Protein AF-A0A8J2ZGI1-F1 (afdb_monomer_lite)

pLDDT: mean 71.14, std 15.74, range [38.31, 89.56]

Foldseek 3Di:
DDDPPQLPFDDPVNLVVVVVVVCVVAVQKDFDDTDSVGTDIDGPPPPDDPDPPPPPVPPDPDDDD

Sequence (65 aa):
MAKATAPSMPTPRQIQDAFEAVRALHPGARIVSVGPDGVKFDYADGTAAPGQATTTDKRAPIAWT

Secondary structure (DSSP, 8-state):
-----------HHHHHHHHHHHHHH-TTEEEEEEETTEEEEEESSS---TT--------------

Organism: NCBI:txid1775170

Radius of gyration: 16.75 Å; chains: 1; bounding box: 42×21×48 Å

Structure (mmCIF, N/CA/C/O backbone):
data_AF-A0A8J2ZGI1-F1
#
_entry.id   AF-A0A8J2ZGI1-F1
#
loop_
_atom_site.group_PDB
_atom_site.id
_atom_site.type_symbol
_atom_site.label_atom_id
_atom_site.label_alt_id
_atom_site.label_comp_id
_atom_site.label_asym_id
_atom_site.label_entity_id
_atom_site.label_seq_id
_atom_site.pdbx_PDB_ins_code
_atom_site.Cartn_x
_atom_site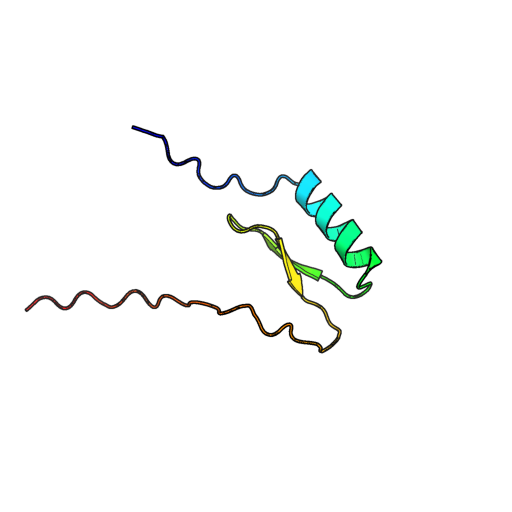.Cartn_y
_atom_site.Cartn_z
_atom_site.occupancy
_atom_site.B_iso_or_equiv
_atom_site.auth_seq_id
_atom_site.auth_comp_id
_atom_site.auth_asym_id
_atom_site.auth_atom_id
_atom_site.pdbx_PDB_model_num
ATOM 1 N N . MET A 1 1 ? 29.436 15.120 -11.534 1.00 38.31 1 MET A N 1
ATOM 2 C CA . MET A 1 1 ? 28.195 14.698 -12.223 1.00 38.31 1 MET A CA 1
ATOM 3 C C . MET A 1 1 ? 27.326 13.959 -11.214 1.00 38.31 1 MET A C 1
ATOM 5 O O . MET A 1 1 ? 27.872 13.182 -10.440 1.00 38.31 1 MET A O 1
ATOM 9 N N . ALA A 1 2 ? 26.033 14.288 -11.142 1.00 48.62 2 ALA A N 1
ATOM 10 C CA . ALA A 1 2 ? 25.106 13.814 -10.114 1.00 48.62 2 ALA A CA 1
ATOM 11 C C . ALA A 1 2 ? 24.978 12.283 -10.130 1.00 48.62 2 ALA A C 1
ATOM 13 O O . ALA A 1 2 ? 24.668 11.689 -11.161 1.00 48.62 2 ALA A O 1
ATOM 14 N N . LYS A 1 3 ? 25.223 11.648 -8.980 1.00 48.94 3 LYS A N 1
ATOM 15 C CA . LYS A 1 3 ? 24.861 10.249 -8.742 1.00 48.94 3 LYS A CA 1
ATOM 16 C C . LYS A 1 3 ? 23.340 10.206 -8.863 1.00 48.94 3 LYS A C 1
ATOM 18 O O . LYS A 1 3 ? 22.673 10.837 -8.050 1.00 48.94 3 LYS A O 1
ATOM 23 N N . ALA A 1 4 ? 22.804 9.543 -9.885 1.00 52.22 4 ALA A N 1
ATOM 24 C CA . ALA A 1 4 ? 21.382 9.247 -9.931 1.00 52.22 4 ALA A CA 1
ATOM 25 C C . ALA A 1 4 ? 21.066 8.463 -8.654 1.00 52.22 4 ALA A C 1
ATOM 27 O O . ALA A 1 4 ? 21.482 7.312 -8.505 1.00 52.22 4 ALA A O 1
ATOM 28 N N . THR A 1 5 ? 20.454 9.130 -7.678 1.00 53.84 5 THR A N 1
ATOM 29 C CA . THR A 1 5 ? 19.892 8.500 -6.493 1.00 53.84 5 THR A CA 1
ATOM 30 C C . THR A 1 5 ? 18.883 7.516 -7.046 1.00 53.84 5 THR A C 1
ATOM 32 O O . THR A 1 5 ? 17.841 7.932 -7.547 1.00 53.84 5 THR A O 1
ATOM 35 N N . ALA A 1 6 ? 19.226 6.224 -7.057 1.00 57.94 6 ALA A N 1
ATOM 36 C CA . ALA A 1 6 ? 18.236 5.188 -7.298 1.00 57.94 6 ALA A CA 1
ATOM 37 C C . ALA A 1 6 ? 17.022 5.565 -6.437 1.00 57.94 6 ALA A C 1
ATOM 39 O O . ALA A 1 6 ? 17.242 5.863 -5.256 1.00 57.94 6 ALA A O 1
ATOM 40 N N . PRO A 1 7 ? 15.807 5.681 -7.004 1.00 59.03 7 PRO A N 1
ATOM 41 C CA . PRO A 1 7 ? 14.632 6.013 -6.215 1.00 59.03 7 PRO A CA 1
ATOM 42 C C . PRO A 1 7 ? 14.591 5.012 -5.067 1.00 59.03 7 PRO A C 1
ATOM 44 O O . PRO A 1 7 ? 14.512 3.800 -5.278 1.00 59.03 7 PRO A O 1
ATOM 47 N N . SER A 1 8 ? 14.859 5.521 -3.865 1.00 67.94 8 SER A N 1
ATOM 48 C CA . SER A 1 8 ? 15.129 4.668 -2.721 1.00 67.94 8 SER A CA 1
ATOM 49 C C . SER A 1 8 ? 13.852 3.890 -2.474 1.00 67.94 8 SER A C 1
ATOM 51 O O . SER A 1 8 ? 12.797 4.503 -2.320 1.00 67.94 8 SER A O 1
ATOM 53 N N . MET A 1 9 ? 13.949 2.559 -2.489 1.00 78.56 9 MET A N 1
ATOM 54 C CA . MET A 1 9 ? 12.818 1.684 -2.196 1.00 78.56 9 MET A CA 1
ATOM 55 C C . MET A 1 9 ? 12.067 2.224 -0.972 1.00 78.56 9 MET A C 1
ATOM 57 O O . MET A 1 9 ? 12.730 2.593 0.009 1.00 78.56 9 MET A O 1
ATOM 61 N N . PRO A 1 10 ? 10.723 2.287 -1.014 1.00 79.38 10 PRO A N 1
ATOM 62 C CA . PRO A 1 10 ? 9.938 2.754 0.115 1.00 79.38 10 PRO A CA 1
ATOM 63 C C . PRO A 1 10 ? 10.346 2.001 1.375 1.00 79.38 10 PRO A C 1
ATOM 65 O O . PRO A 1 10 ? 10.464 0.773 1.377 1.00 79.38 10 PRO A O 1
ATOM 68 N N . THR A 1 11 ? 10.588 2.737 2.452 1.00 84.75 11 THR A N 1
ATOM 69 C CA . THR A 1 11 ? 10.899 2.114 3.739 1.00 84.75 11 THR A CA 1
ATOM 70 C C . THR A 1 11 ? 9.676 1.353 4.260 1.00 84.75 11 THR A C 1
ATOM 72 O O . THR A 1 11 ? 8.545 1.744 3.964 1.00 84.75 11 THR A O 1
ATOM 75 N N . PRO A 1 12 ? 9.858 0.314 5.096 1.00 85.94 12 PRO A N 1
ATOM 76 C CA . PRO A 1 12 ? 8.740 -0.425 5.690 1.00 85.94 12 PRO A CA 1
ATOM 77 C C . PRO A 1 12 ? 7.710 0.479 6.376 1.00 85.94 12 PRO A C 1
ATOM 79 O O . PRO A 1 12 ? 6.511 0.244 6.272 1.00 85.94 12 PRO A O 1
ATOM 82 N N . ARG A 1 13 ? 8.177 1.562 7.009 1.00 85.00 13 ARG A N 1
ATOM 83 C CA . ARG A 1 13 ? 7.314 2.564 7.639 1.00 85.00 13 ARG A CA 1
ATOM 84 C C . ARG A 1 13 ? 6.439 3.297 6.623 1.00 85.00 13 ARG A C 1
ATOM 86 O O . ARG A 1 13 ? 5.237 3.369 6.806 1.00 85.00 13 ARG A O 1
ATOM 93 N N . GLN A 1 14 ? 7.024 3.765 5.522 1.00 86.00 14 GLN A N 1
ATOM 94 C CA . GLN A 1 14 ? 6.273 4.445 4.461 1.00 86.00 14 GLN A CA 1
ATOM 95 C C . GLN A 1 14 ? 5.244 3.526 3.795 1.00 86.00 14 GLN A C 1
ATOM 97 O O . GLN A 1 14 ? 4.173 3.984 3.409 1.00 86.00 14 GLN A O 1
ATOM 102 N N . ILE A 1 15 ? 5.555 2.233 3.667 1.00 87.69 15 ILE A N 1
ATOM 103 C CA . ILE A 1 15 ? 4.618 1.240 3.128 1.00 87.69 15 ILE A CA 1
ATOM 104 C C . ILE A 1 15 ? 3.422 1.075 4.070 1.00 87.69 15 ILE A C 1
ATOM 106 O O . ILE A 1 15 ? 2.283 1.048 3.608 1.00 87.69 15 ILE A O 1
ATOM 110 N N . GLN A 1 16 ? 3.681 0.993 5.377 1.00 89.56 16 GLN A N 1
ATOM 111 C CA . GLN A 1 16 ? 2.644 0.868 6.397 1.00 89.56 16 GLN A CA 1
ATOM 112 C C . G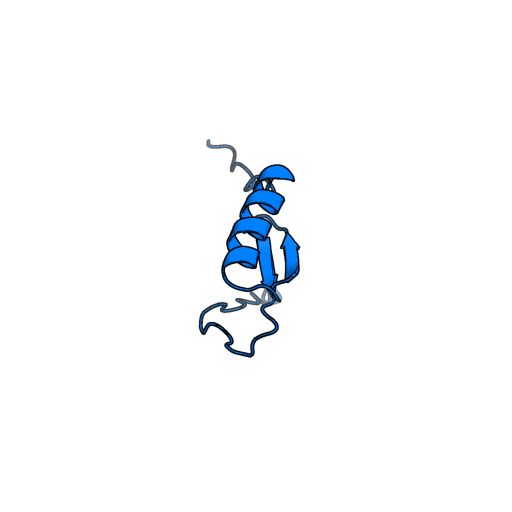LN A 1 16 ? 1.747 2.112 6.441 1.00 89.56 16 GLN A C 1
ATOM 114 O O . GLN A 1 16 ? 0.529 1.978 6.356 1.00 89.56 16 GLN A O 1
ATOM 119 N N . ASP A 1 17 ? 2.346 3.305 6.480 1.00 89.06 17 ASP A N 1
ATOM 120 C CA . ASP A 1 17 ? 1.619 4.580 6.492 1.00 89.06 17 ASP A CA 1
ATOM 121 C C . ASP A 1 17 ? 0.712 4.704 5.249 1.00 89.06 17 ASP A C 1
ATOM 123 O O . ASP A 1 17 ? -0.456 5.087 5.344 1.00 89.06 17 ASP A O 1
ATOM 127 N N . ALA A 1 18 ? 1.224 4.314 4.073 1.00 87.62 18 ALA A N 1
ATOM 128 C CA . ALA A 1 18 ? 0.447 4.294 2.837 1.00 87.62 18 ALA A CA 1
ATOM 129 C C . ALA A 1 18 ? -0.694 3.267 2.885 1.00 87.62 18 ALA A C 1
ATOM 131 O O . ALA A 1 18 ? -1.810 3.573 2.474 1.00 87.62 18 ALA A O 1
ATOM 132 N N . PHE A 1 19 ? -0.444 2.061 3.400 1.00 87.69 19 PHE A N 1
ATOM 133 C CA . PHE A 1 19 ? -1.473 1.029 3.525 1.00 87.69 19 PHE A CA 1
ATOM 134 C C . PHE A 1 19 ? -2.598 1.443 4.472 1.00 87.69 19 PHE A C 1
ATOM 136 O O . PHE A 1 19 ? -3.764 1.206 4.167 1.00 87.69 19 PHE A O 1
ATOM 143 N N . GLU A 1 20 ? -2.276 2.089 5.589 1.00 89.56 20 GLU A N 1
ATOM 144 C CA . GLU A 1 20 ? -3.277 2.581 6.537 1.00 89.56 20 GLU A CA 1
ATOM 145 C C . GLU A 1 20 ? -4.143 3.684 5.930 1.00 89.56 20 GLU A C 1
ATOM 147 O O . GLU A 1 20 ? -5.373 3.608 6.012 1.00 89.56 20 GLU A O 1
ATOM 152 N N . ALA A 1 21 ? -3.527 4.653 5.245 1.00 88.62 21 ALA A N 1
ATOM 153 C CA . ALA A 1 21 ? -4.254 5.705 4.537 1.00 88.62 21 ALA A CA 1
ATOM 154 C C . ALA A 1 21 ? -5.180 5.133 3.451 1.00 88.62 21 ALA A C 1
ATOM 156 O O . ALA A 1 21 ? -6.339 5.531 3.331 1.00 88.62 21 ALA A O 1
ATOM 157 N N . VAL A 1 22 ? -4.686 4.157 2.686 1.00 86.25 22 VAL A N 1
ATOM 158 C CA . VAL A 1 22 ? -5.448 3.501 1.621 1.00 86.25 22 VAL A CA 1
ATOM 159 C C . VAL A 1 22 ? -6.589 2.657 2.192 1.00 86.25 22 VAL A C 1
ATOM 161 O O . VAL A 1 22 ? -7.705 2.710 1.678 1.00 86.25 22 VAL A O 1
ATOM 164 N N . ARG A 1 23 ? -6.354 1.927 3.286 1.00 84.69 23 ARG A N 1
ATOM 165 C CA . ARG A 1 23 ? -7.364 1.097 3.953 1.00 84.69 23 ARG A CA 1
ATOM 166 C C . ARG A 1 23 ? -8.484 1.923 4.588 1.00 84.69 23 ARG A C 1
ATOM 168 O O . ARG A 1 23 ? -9.618 1.450 4.636 1.00 84.69 23 ARG A O 1
ATOM 175 N N . ALA A 1 24 ? -8.189 3.137 5.056 1.00 86.62 24 ALA A N 1
ATOM 176 C CA . ALA A 1 24 ? -9.200 4.054 5.584 1.00 86.62 24 ALA A CA 1
ATOM 177 C C . ALA A 1 24 ? -10.228 4.476 4.517 1.00 86.62 24 ALA A C 1
ATOM 179 O O . ALA A 1 24 ? -11.391 4.703 4.841 1.00 86.62 24 ALA A O 1
ATOM 180 N N . LEU A 1 25 ? -9.806 4.551 3.252 1.00 84.75 25 LEU A N 1
ATOM 181 C CA . LEU A 1 25 ? -10.662 4.898 2.114 1.00 84.75 25 LEU A CA 1
ATOM 182 C C . LEU A 1 25 ? -11.285 3.655 1.467 1.00 84.75 25 LEU A C 1
ATOM 184 O O . LEU A 1 25 ? -12.454 3.657 1.092 1.00 84.75 25 LEU A O 1
ATOM 188 N N . HIS A 1 26 ? -10.500 2.585 1.363 1.00 82.94 26 HIS A N 1
ATOM 189 C CA . HIS A 1 26 ? -10.864 1.339 0.707 1.00 82.94 26 HIS A CA 1
ATOM 190 C C . HIS A 1 26 ? -10.517 0.154 1.618 1.00 82.94 26 HIS A C 1
ATOM 192 O O . HIS A 1 26 ? -9.406 -0.380 1.552 1.00 82.94 26 HIS A O 1
ATOM 198 N N . PRO A 1 27 ? -11.468 -0.319 2.443 1.00 80.44 27 PRO A N 1
ATOM 199 C CA . PRO A 1 27 ? -11.225 -1.403 3.396 1.00 80.44 27 PRO A CA 1
ATOM 200 C C . PRO A 1 27 ? -10.762 -2.716 2.746 1.00 80.44 27 PRO A C 1
ATOM 202 O O . PRO A 1 27 ? -10.140 -3.542 3.412 1.00 80.44 27 PRO A O 1
ATOM 205 N N . GLY A 1 28 ? -11.068 -2.911 1.458 1.00 81.69 28 GLY A N 1
ATOM 206 C CA . GLY A 1 28 ? -10.686 -4.081 0.663 1.00 81.69 28 GLY A CA 1
ATOM 207 C C . GLY A 1 28 ? -9.359 -3.958 -0.094 1.00 81.69 28 GLY A C 1
ATOM 208 O O . GLY A 1 28 ? -9.013 -4.882 -0.830 1.00 81.69 28 GLY A O 1
ATOM 209 N N . ALA A 1 29 ? -8.628 -2.849 0.047 1.00 83.12 29 ALA A N 1
ATOM 210 C CA . ALA A 1 29 ? -7.385 -2.630 -0.683 1.00 83.12 29 ALA A CA 1
ATOM 211 C C . ALA A 1 29 ? -6.250 -3.556 -0.217 1.00 83.12 29 ALA A C 1
ATOM 213 O O . ALA A 1 29 ? -6.098 -3.838 0.976 1.00 83.12 29 ALA A O 1
ATOM 214 N N . ARG A 1 30 ? -5.418 -4.013 -1.157 1.00 86.06 30 ARG A N 1
ATOM 215 C CA . ARG A 1 30 ? -4.280 -4.915 -0.908 1.00 86.06 30 ARG A CA 1
ATOM 216 C C . ARG A 1 30 ? -3.042 -4.434 -1.640 1.00 86.06 30 ARG A C 1
ATOM 218 O O . ARG A 1 30 ? -3.145 -3.924 -2.744 1.00 86.06 30 ARG A O 1
ATOM 225 N N . ILE A 1 31 ? -1.861 -4.627 -1.063 1.00 86.25 31 ILE A N 1
ATOM 226 C CA . ILE A 1 31 ? -0.601 -4.308 -1.746 1.00 86.25 31 ILE A CA 1
ATOM 227 C C . ILE A 1 31 ? -0.275 -5.419 -2.747 1.00 86.25 31 ILE A C 1
ATOM 229 O O . ILE A 1 31 ? -0.190 -6.584 -2.365 1.00 86.25 31 ILE A O 1
ATOM 233 N N . VAL A 1 32 ? -0.045 -5.053 -4.007 1.00 86.81 32 VAL A N 1
ATOM 234 C CA . VAL A 1 32 ? 0.349 -5.987 -5.079 1.00 86.81 32 VAL A CA 1
ATOM 235 C C . VAL A 1 32 ? 1.854 -5.985 -5.291 1.00 86.81 32 VAL A C 1
ATOM 237 O O . VAL A 1 32 ? 2.457 -7.026 -5.536 1.00 86.81 32 VAL A O 1
ATOM 240 N N . SER A 1 33 ? 2.480 -4.811 -5.219 1.00 83.81 33 SER A N 1
ATOM 241 C CA . SER A 1 33 ? 3.916 -4.684 -5.457 1.00 83.81 33 SER A CA 1
ATOM 242 C C . SER A 1 33 ? 4.486 -3.441 -4.797 1.00 83.81 33 SER A C 1
ATOM 244 O O . SER A 1 33 ? 3.852 -2.386 -4.817 1.00 83.81 33 SER A O 1
ATOM 246 N N . VAL A 1 34 ? 5.717 -3.549 -4.307 1.00 86.44 34 VAL A N 1
ATOM 247 C CA . VAL A 1 34 ? 6.525 -2.420 -3.845 1.00 86.44 34 VAL A CA 1
ATOM 248 C C . VAL A 1 34 ? 7.739 -2.321 -4.754 1.00 86.44 34 VAL A C 1
ATOM 250 O O . VAL A 1 34 ? 8.427 -3.317 -4.974 1.00 86.44 34 VAL A O 1
ATOM 253 N N . GLY A 1 35 ? 7.990 -1.135 -5.293 1.00 83.44 35 GLY A N 1
ATOM 254 C CA . GLY A 1 35 ? 9.083 -0.908 -6.223 1.00 83.44 35 GLY A CA 1
ATOM 255 C C . GLY A 1 35 ? 9.660 0.501 -6.131 1.00 83.44 35 GLY A C 1
ATOM 256 O O . GLY A 1 35 ? 9.225 1.296 -5.295 1.00 83.44 35 GLY A O 1
ATOM 257 N N . PRO A 1 36 ? 10.616 0.824 -7.015 1.00 76.81 36 PRO A N 1
ATOM 258 C CA . PRO A 1 36 ? 11.200 2.161 -7.118 1.00 76.81 36 PRO A CA 1
ATOM 259 C C . PRO A 1 36 ? 10.152 3.259 -7.361 1.00 76.81 36 PRO A C 1
ATOM 261 O O . PRO A 1 36 ? 10.349 4.396 -6.950 1.00 76.81 36 PRO A O 1
ATOM 264 N N . ASP A 1 37 ? 9.020 2.907 -7.974 1.00 76.38 37 ASP A N 1
ATOM 265 C CA . ASP A 1 37 ? 7.909 3.825 -8.247 1.00 76.38 37 ASP A CA 1
ATOM 266 C C . ASP A 1 37 ? 6.952 4.011 -7.049 1.00 76.38 37 ASP A C 1
ATOM 268 O O . ASP A 1 37 ? 6.031 4.822 -7.119 1.00 76.38 37 ASP A O 1
ATOM 272 N N . GLY A 1 38 ? 7.126 3.254 -5.957 1.00 83.00 38 GLY A N 1
ATOM 273 C CA . GLY A 1 38 ? 6.256 3.284 -4.777 1.00 83.00 38 GLY A CA 1
ATOM 274 C C . GLY A 1 38 ? 5.500 1.976 -4.516 1.00 83.00 38 GLY A C 1
ATOM 275 O O . GLY A 1 38 ? 5.940 0.887 -4.890 1.00 83.00 38 GLY A O 1
ATOM 276 N N . VAL A 1 39 ? 4.360 2.082 -3.826 1.00 86.56 39 VAL A N 1
ATOM 277 C CA . VAL A 1 39 ? 3.500 0.947 -3.448 1.00 86.56 39 VAL A CA 1
ATOM 278 C C . VAL A 1 39 ? 2.283 0.906 -4.369 1.00 86.56 39 VAL A C 1
ATOM 280 O O . VAL A 1 39 ? 1.549 1.886 -4.472 1.00 86.56 39 VAL A O 1
ATOM 283 N N . LYS A 1 40 ? 2.057 -0.226 -5.039 1.00 86.00 40 LYS A N 1
ATOM 284 C CA . LYS A 1 40 ? 0.860 -0.461 -5.858 1.00 86.00 40 LYS A CA 1
ATOM 285 C C . LYS A 1 40 ? -0.186 -1.206 -5.046 1.00 86.00 40 LYS A C 1
ATOM 287 O O . LYS A 1 40 ? 0.125 -2.233 -4.439 1.00 86.00 40 LYS A O 1
ATOM 292 N N . PHE A 1 41 ? -1.416 -0.708 -5.101 1.00 88.12 41 PHE A N 1
ATOM 293 C CA . PHE A 1 41 ? -2.568 -1.288 -4.429 1.00 88.12 41 PHE A CA 1
ATOM 294 C C . PHE A 1 41 ? -3.569 -1.825 -5.451 1.00 88.12 41 PHE A C 1
ATOM 296 O O . PHE A 1 41 ? -3.825 -1.179 -6.466 1.00 88.12 41 PHE A O 1
ATOM 303 N N . ASP A 1 42 ? -4.112 -3.000 -5.165 1.00 85.56 42 ASP A N 1
ATOM 304 C CA . ASP A 1 42 ? -5.285 -3.564 -5.814 1.00 85.56 42 ASP A CA 1
ATOM 305 C C . ASP A 1 42 ? -6.504 -3.261 -4.955 1.00 85.56 42 ASP A C 1
ATOM 307 O O . ASP A 1 42 ? -6.483 -3.434 -3.732 1.00 85.56 42 ASP A O 1
ATOM 311 N N . TYR A 1 43 ? -7.553 -2.790 -5.608 1.00 83.81 43 TYR A N 1
ATOM 312 C CA . TYR A 1 43 ? -8.799 -2.388 -4.988 1.00 83.81 43 TYR A CA 1
ATOM 313 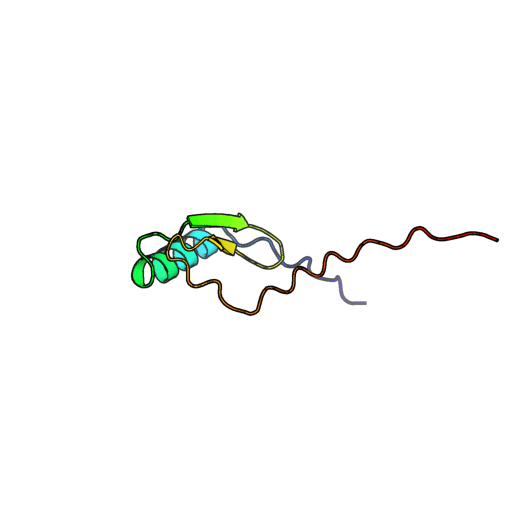C C . TYR A 1 43 ? -9.859 -3.359 -5.486 1.00 83.81 43 TYR A C 1
ATOM 315 O O . TYR A 1 43 ? -10.249 -3.315 -6.646 1.00 83.81 43 TYR A O 1
ATOM 323 N N . ALA A 1 44 ? -10.311 -4.256 -4.609 1.00 70.31 44 ALA A N 1
ATOM 324 C CA . ALA A 1 44 ? -11.292 -5.284 -4.964 1.00 70.31 44 ALA A CA 1
ATOM 325 C C . ALA A 1 44 ? -12.678 -4.716 -5.350 1.00 70.31 44 ALA A C 1
ATOM 327 O O . ALA A 1 44 ? -13.532 -5.456 -5.833 1.00 70.31 44 ALA A O 1
ATOM 328 N N . ASP A 1 45 ? -12.901 -3.414 -5.162 1.00 60.12 45 ASP A N 1
ATOM 329 C CA . ASP A 1 45 ? -14.035 -2.696 -5.730 1.00 60.12 45 ASP A CA 1
ATOM 330 C C . ASP A 1 45 ? -13.719 -2.361 -7.187 1.00 60.12 45 ASP A C 1
ATOM 332 O O . ASP A 1 45 ? -12.785 -1.612 -7.459 1.00 60.12 45 ASP A O 1
ATOM 336 N N . GLY A 1 46 ? -14.497 -2.921 -8.119 1.00 53.88 46 GLY A N 1
ATOM 337 C CA . GLY A 1 46 ? -14.299 -2.905 -9.577 1.00 53.88 46 GLY A CA 1
ATOM 338 C C . GLY A 1 46 ? -14.313 -1.539 -10.278 1.00 53.88 46 GLY A C 1
ATOM 339 O O . GLY A 1 46 ? -14.696 -1.447 -11.441 1.00 53.88 46 GLY A O 1
ATOM 340 N N . THR A 1 47 ? -13.882 -0.475 -9.611 1.00 51.28 47 THR A N 1
ATOM 341 C CA . THR A 1 47 ? -13.578 0.814 -10.221 1.00 51.28 47 THR A CA 1
ATOM 342 C C . THR A 1 47 ? -12.098 0.828 -10.583 1.00 51.28 47 THR A C 1
ATOM 344 O O . THR A 1 47 ? -11.254 1.354 -9.861 1.00 51.28 47 THR A O 1
ATOM 347 N N . ALA A 1 48 ? -11.774 0.215 -11.722 1.00 49.44 48 ALA A N 1
ATOM 348 C CA . ALA A 1 48 ? -10.489 0.418 -12.370 1.00 49.44 48 ALA A CA 1
ATOM 349 C C . ALA A 1 48 ? -10.284 1.926 -12.584 1.00 49.44 48 ALA A C 1
ATOM 351 O O . ALA A 1 48 ? -10.987 2.548 -13.381 1.00 49.44 48 ALA A O 1
ATOM 352 N N . ALA A 1 49 ? -9.340 2.528 -11.860 1.00 50.28 49 ALA A N 1
ATOM 353 C CA . ALA A 1 49 ? -8.929 3.897 -12.123 1.00 50.28 49 ALA A CA 1
ATOM 354 C C . ALA A 1 49 ? -8.339 3.966 -13.551 1.00 50.28 49 ALA A C 1
ATOM 356 O O . ALA A 1 49 ? -7.370 3.252 -13.841 1.00 50.28 49 ALA A O 1
ATOM 357 N N . PRO A 1 50 ? -8.889 4.790 -14.463 1.00 47.84 50 PRO A N 1
ATOM 358 C CA . PRO A 1 50 ? -8.373 4.912 -15.819 1.00 47.84 50 PRO A CA 1
ATOM 359 C C . PRO A 1 50 ? -7.084 5.735 -15.768 1.00 47.84 50 PRO A C 1
ATOM 361 O O . PRO A 1 50 ? -7.122 6.962 -15.756 1.00 47.84 50 PRO A O 1
ATOM 364 N N . GLY A 1 51 ? -5.92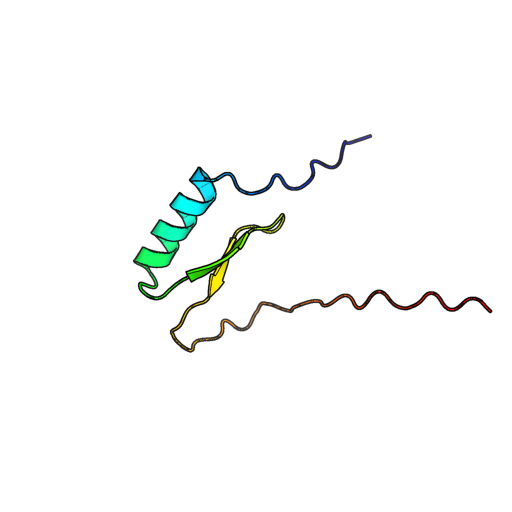5 5.081 -15.678 1.00 52.06 51 GLY A N 1
ATOM 365 C CA . GLY A 1 51 ? -4.675 5.844 -15.651 1.00 52.06 51 GLY A CA 1
ATOM 366 C C . GLY A 1 51 ? -3.363 5.089 -15.507 1.00 52.06 51 GLY A C 1
ATOM 367 O O . GLY A 1 51 ? -2.331 5.665 -15.840 1.00 52.06 51 GLY A O 1
ATOM 368 N N . GLN A 1 52 ? -3.336 3.818 -15.092 1.00 51.91 52 GLN A N 1
ATOM 369 C CA . GLN A 1 52 ? -2.088 3.051 -15.181 1.00 51.91 52 GLN A CA 1
ATOM 370 C C . GLN A 1 52 ? -1.908 2.508 -16.597 1.00 51.91 52 GLN A C 1
ATOM 372 O O . GLN A 1 52 ? -2.136 1.333 -16.886 1.00 51.91 52 GLN A O 1
ATOM 377 N N . ALA A 1 53 ? -1.460 3.401 -17.483 1.00 45.22 53 ALA A N 1
ATOM 378 C CA . ALA A 1 53 ? -0.694 3.020 -18.653 1.00 45.22 53 ALA A CA 1
ATOM 379 C C . ALA A 1 53 ? 0.489 2.176 -18.164 1.00 45.22 53 ALA A C 1
ATOM 381 O O . ALA A 1 53 ? 1.518 2.681 -17.718 1.00 45.22 53 ALA A O 1
ATOM 382 N N . THR A 1 54 ? 0.314 0.858 -18.211 1.00 50.03 54 THR A N 1
ATOM 383 C CA . THR A 1 54 ? 1.433 -0.069 -18.244 1.00 50.03 54 THR A CA 1
ATOM 384 C C . THR A 1 54 ? 2.121 0.202 -19.573 1.00 50.03 54 THR A C 1
ATOM 386 O O . THR A 1 54 ? 1.813 -0.432 -20.581 1.00 50.03 54 THR A O 1
ATOM 389 N N . THR A 1 55 ? 3.028 1.180 -19.603 1.00 51.66 55 THR A N 1
ATOM 390 C CA . THR A 1 55 ? 4.064 1.234 -20.631 1.00 51.66 55 THR A CA 1
ATOM 391 C C . THR A 1 55 ? 4.966 0.040 -20.358 1.00 51.66 55 THR A C 1
ATOM 393 O O . THR A 1 55 ? 6.023 0.126 -19.741 1.00 51.66 55 THR A O 1
ATOM 396 N N . THR A 1 56 ? 4.482 -1.124 -20.782 1.00 57.03 56 THR A N 1
ATOM 397 C CA . THR A 1 56 ? 5.311 -2.228 -21.222 1.00 57.03 56 THR A CA 1
ATOM 398 C C . THR A 1 56 ? 6.103 -1.652 -22.392 1.00 57.03 56 THR A C 1
ATOM 400 O O . THR A 1 56 ? 5.703 -1.729 -23.551 1.00 57.03 56 THR A O 1
ATOM 403 N N . ASP A 1 57 ? 7.209 -0.987 -22.065 1.00 52.38 57 ASP A N 1
ATOM 404 C CA . ASP A 1 57 ? 8.272 -0.717 -23.015 1.00 52.38 57 ASP A CA 1
ATOM 405 C C . ASP A 1 57 ? 8.840 -2.092 -23.370 1.00 52.38 57 ASP A C 1
ATOM 407 O O . ASP A 1 57 ? 9.709 -2.655 -22.696 1.00 52.38 57 ASP A O 1
ATOM 411 N N . LYS A 1 58 ? 8.220 -2.725 -24.372 1.00 59.78 58 LYS A N 1
ATOM 412 C CA . LYS A 1 58 ? 8.799 -3.872 -25.053 1.00 59.78 58 LYS A CA 1
ATOM 413 C C . LYS A 1 58 ? 10.029 -3.330 -25.752 1.00 59.78 58 LYS A C 1
ATOM 415 O O . LYS A 1 58 ? 9.940 -2.881 -26.890 1.00 59.78 58 LYS A O 1
ATOM 420 N N . ARG A 1 59 ? 11.148 -3.363 -25.032 1.00 54.91 59 ARG A N 1
ATOM 421 C CA . ARG A 1 59 ? 12.512 -3.240 -25.536 1.00 54.91 59 ARG A CA 1
ATOM 422 C C . ARG A 1 59 ? 12.558 -3.846 -26.941 1.00 54.91 59 ARG A C 1
ATOM 424 O O . ARG A 1 59 ? 12.480 -5.066 -27.094 1.00 54.91 59 ARG A O 1
ATOM 431 N N . ALA A 1 60 ? 12.578 -2.987 -27.956 1.00 65.25 60 ALA A N 1
ATOM 432 C CA . ALA A 1 60 ? 12.652 -3.414 -29.342 1.00 65.25 60 ALA A CA 1
ATOM 433 C C . ALA A 1 60 ? 13.937 -4.243 -29.521 1.00 65.25 60 ALA A C 1
ATOM 435 O O . ALA A 1 60 ? 14.988 -3.827 -29.019 1.00 65.25 60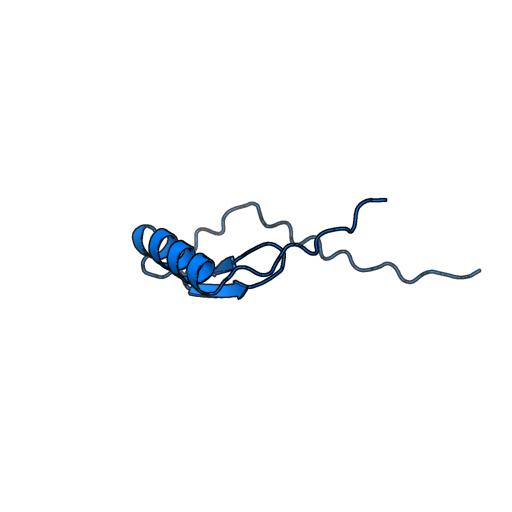 ALA A O 1
ATOM 436 N N . PRO A 1 61 ? 13.900 -5.414 -30.184 1.00 59.00 61 PRO A N 1
ATOM 437 C CA . PRO A 1 61 ? 15.129 -6.107 -30.524 1.00 59.00 61 PRO A CA 1
ATOM 438 C C . PRO A 1 61 ? 15.900 -5.231 -31.512 1.00 59.00 61 PRO A C 1
ATOM 440 O O . PRO A 1 61 ? 15.376 -4.821 -32.547 1.00 59.00 61 PRO A O 1
ATOM 443 N N . ILE A 1 62 ? 17.137 -4.908 -31.150 1.00 65.38 62 ILE A N 1
ATOM 444 C CA . ILE A 1 62 ? 18.065 -4.145 -31.977 1.00 65.38 62 ILE A CA 1
ATOM 445 C C . ILE A 1 62 ? 18.334 -4.993 -33.227 1.00 65.38 62 ILE A C 1
ATOM 447 O O . ILE A 1 62 ? 19.031 -6.003 -33.152 1.00 65.38 62 ILE A O 1
ATOM 451 N N . ALA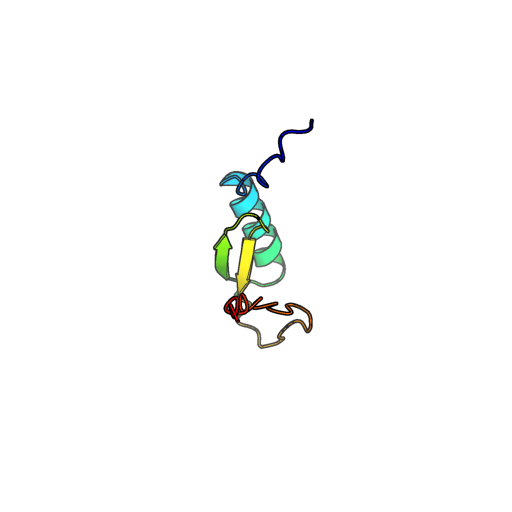 A 1 63 ? 17.741 -4.624 -34.361 1.00 58.91 63 ALA A N 1
ATOM 452 C CA . ALA A 1 63 ? 18.063 -5.221 -35.649 1.00 58.91 63 ALA A CA 1
ATOM 453 C C . ALA A 1 63 ? 19.432 -4.689 -36.094 1.00 58.91 63 ALA A C 1
ATOM 455 O O . ALA A 1 63 ? 19.604 -3.481 -36.251 1.00 58.91 63 ALA A O 1
ATOM 456 N N . TRP A 1 64 ? 20.415 -5.575 -36.250 1.00 54.47 64 TRP A N 1
ATOM 457 C CA . TRP A 1 64 ? 21.663 -5.267 -36.949 1.00 54.47 64 TRP A CA 1
ATOM 458 C C . TRP A 1 64 ? 21.499 -5.710 -38.406 1.00 54.47 64 TRP A C 1
ATOM 460 O O . TRP A 1 64 ? 21.255 -6.887 -38.677 1.00 54.47 64 TRP A O 1
ATOM 470 N N . THR A 1 65 ? 21.596 -4.765 -39.335 1.00 66.94 65 THR A N 1
ATOM 471 C CA . THR A 1 65 ? 21.863 -4.980 -40.764 1.00 66.94 65 THR A CA 1
ATOM 472 C C . THR A 1 65 ? 22.798 -3.878 -41.215 1.00 66.94 65 THR A C 1
ATOM 474 O O . THR A 1 65 ? 22.544 -2.718 -40.820 1.00 66.94 65 THR A O 1
#